Protein AF-A0A512BWS8-F1 (afdb_monomer)

Foldseek 3Di:
DPDDDDPVLVVLLPLVVLQVQLVVLVPDDPVRVVPDDDQPDDDDQPDPLLVLLLVCQSLVVLVVLCVVQVVCCVPPVADSNRRSVSNCSPPVCSVVSNVVSVVVNVVQDDPVRPVSSNVSNVVSVVSVCCVVVVVD

Organism: NCBI:txid670291

Solvent-accessible surface area (backbone atoms only — not comparable to full-atom values): 7774 Å² total; per-residue (Å²): 130,85,75,78,77,59,70,65,66,54,58,79,64,64,52,66,69,33,48,55,52,16,44,41,52,68,68,48,50,71,74,55,61,73,65,52,90,74,81,73,82,73,83,86,65,92,42,75,52,27,45,48,14,35,44,48,53,61,60,53,45,49,64,57,23,47,55,50,39,52,51,43,29,75,76,70,70,32,39,64,81,50,43,32,25,48,37,42,68,53,64,89,42,46,65,60,54,51,52,56,47,50,55,53,50,59,72,63,55,42,93,90,37,41,66,50,20,53,49,30,26,53,49,46,52,48,55,52,46,29,63,74,70,66,63,124

Mean predicted aligned error: 4.26 Å

Structure (mmCIF, N/CA/C/O backbone):
data_AF-A0A512BWS8-F1
#
_entry.id   AF-A0A512BWS8-F1
#
loop_
_atom_site.group_PDB
_atom_site.id
_atom_site.type_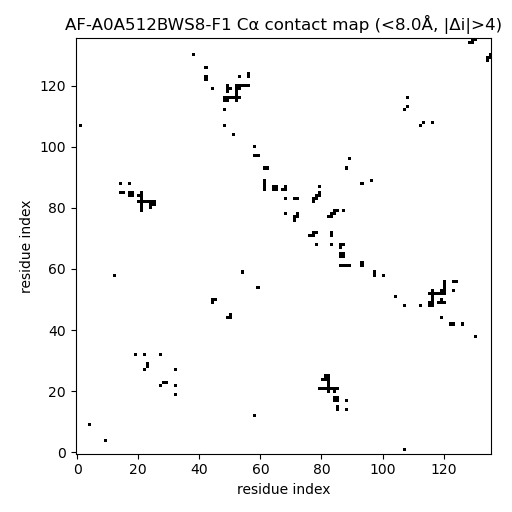symbol
_atom_site.label_atom_id
_atom_site.label_alt_id
_atom_site.label_comp_id
_atom_site.label_asym_id
_atom_site.label_entity_id
_atom_site.label_seq_id
_atom_site.pdbx_PDB_ins_code
_atom_site.Cartn_x
_atom_site.Cartn_y
_atom_site.Cartn_z
_atom_site.occupancy
_atom_site.B_iso_or_equiv
_atom_site.auth_seq_id
_atom_site.auth_comp_id
_atom_site.auth_asym_id
_atom_site.auth_atom_id
_atom_site.pdbx_PDB_model_num
ATOM 1 N N . MET A 1 1 ? 19.524 -13.630 -16.647 1.00 37.00 1 MET A N 1
ATOM 2 C CA . MET A 1 1 ? 18.205 -13.936 -16.054 1.00 37.00 1 MET A CA 1
ATOM 3 C C . MET A 1 1 ? 18.192 -13.368 -14.650 1.00 37.00 1 MET A C 1
ATOM 5 O O . MET A 1 1 ? 19.017 -13.793 -13.847 1.00 37.00 1 MET A O 1
ATOM 9 N N . ALA A 1 2 ? 17.342 -12.379 -14.373 1.00 49.53 2 ALA A N 1
ATOM 10 C CA . ALA A 1 2 ? 17.138 -11.915 -13.006 1.00 49.53 2 ALA A CA 1
ATOM 11 C C . ALA A 1 2 ? 16.585 -13.084 -12.176 1.00 49.53 2 ALA A C 1
ATOM 13 O O . ALA A 1 2 ? 15.673 -13.789 -12.609 1.00 49.53 2 ALA A O 1
ATOM 14 N N . LYS A 1 3 ? 17.196 -13.353 -11.021 1.00 53.09 3 LYS A N 1
ATOM 15 C CA . LYS A 1 3 ? 16.705 -14.365 -10.084 1.00 53.09 3 LYS A CA 1
ATOM 16 C C . LYS A 1 3 ? 15.328 -13.903 -9.601 1.00 53.09 3 LYS A C 1
ATOM 18 O O . LYS A 1 3 ? 15.203 -12.750 -9.192 1.00 53.09 3 LYS A O 1
ATOM 23 N N . ALA A 1 4 ? 14.321 -14.777 -9.662 1.00 58.91 4 ALA A N 1
ATOM 24 C CA . ALA A 1 4 ? 13.004 -14.476 -9.106 1.00 58.91 4 ALA A CA 1
ATOM 25 C C . ALA A 1 4 ? 13.167 -13.990 -7.651 1.00 58.91 4 ALA A C 1
ATOM 27 O O . ALA A 1 4 ? 13.997 -14.564 -6.930 1.00 58.91 4 ALA A O 1
ATOM 28 N N . PRO A 1 5 ? 12.455 -12.933 -7.223 1.00 65.06 5 PRO A N 1
ATOM 29 C CA . PRO A 1 5 ? 12.646 -12.398 -5.886 1.00 65.06 5 PRO A CA 1
ATOM 30 C C . PRO A 1 5 ? 12.320 -13.444 -4.817 1.00 65.06 5 PRO A C 1
ATOM 32 O O . PRO A 1 5 ? 11.484 -14.323 -5.027 1.00 65.06 5 PRO A O 1
ATOM 35 N N . ASP A 1 6 ? 12.999 -13.341 -3.675 1.00 78.38 6 ASP A N 1
ATOM 36 C CA . ASP A 1 6 ? 12.777 -14.209 -2.518 1.00 78.38 6 ASP A CA 1
ATOM 37 C C . ASP A 1 6 ? 11.284 -14.211 -2.129 1.00 78.38 6 ASP A C 1
ATOM 39 O O . ASP A 1 6 ? 10.714 -13.129 -1.961 1.00 78.38 6 ASP A O 1
ATOM 43 N N . PRO A 1 7 ? 10.623 -15.372 -1.968 1.00 81.19 7 PRO A N 1
ATOM 44 C CA . PRO A 1 7 ? 9.255 -15.436 -1.457 1.00 81.19 7 PRO A CA 1
ATOM 45 C C . PRO A 1 7 ? 9.029 -14.612 -0.179 1.00 81.19 7 PRO A C 1
ATOM 47 O O . PRO A 1 7 ? 7.970 -13.998 -0.024 1.00 81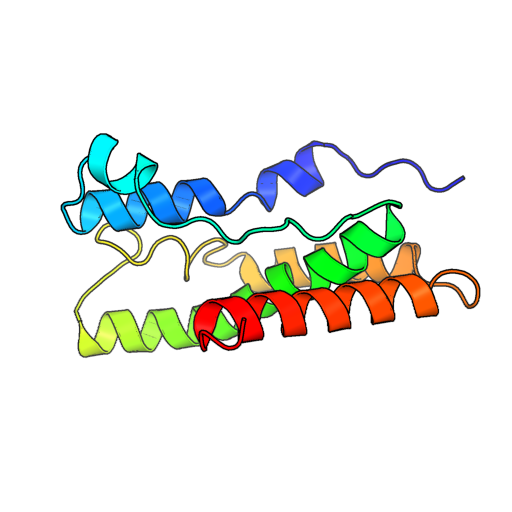.19 7 PRO A O 1
ATOM 50 N N . GLU A 1 8 ? 10.032 -14.520 0.701 1.00 86.25 8 GLU A N 1
ATOM 51 C CA . GLU A 1 8 ? 9.962 -13.707 1.919 1.00 86.25 8 GLU A CA 1
ATOM 52 C C . GLU A 1 8 ? 9.785 -12.210 1.604 1.00 86.25 8 GLU A C 1
ATOM 54 O O . GLU A 1 8 ? 9.051 -11.495 2.296 1.00 86.25 8 GLU A O 1
ATOM 59 N N . PHE A 1 9 ? 10.398 -11.728 0.516 1.00 87.50 9 PHE A N 1
ATOM 60 C CA . PHE A 1 9 ? 10.278 -10.339 0.077 1.00 87.50 9 PHE A CA 1
ATOM 61 C C . PHE A 1 9 ? 8.820 -9.962 -0.204 1.00 87.50 9 PHE A C 1
ATOM 63 O O . PHE A 1 9 ? 8.377 -8.875 0.181 1.00 87.50 9 PHE A O 1
ATOM 70 N N . PHE A 1 10 ? 8.075 -10.850 -0.862 1.00 86.25 10 PHE A N 1
ATOM 71 C CA . PHE A 1 10 ? 6.665 -10.628 -1.164 1.00 86.25 10 PHE A CA 1
ATOM 72 C C . PHE A 1 10 ? 5.787 -10.833 0.065 1.00 86.25 10 PHE A C 1
ATOM 74 O O . PHE A 1 10 ? 4.920 -10.005 0.338 1.00 86.25 10 PHE A O 1
ATOM 81 N N . GLN A 1 11 ? 6.047 -11.882 0.849 1.00 89.56 11 GLN A N 1
ATOM 82 C CA . GLN A 1 11 ? 5.245 -12.208 2.027 1.00 89.56 11 GLN A CA 1
ATOM 83 C C . GLN A 1 11 ? 5.211 -11.055 3.036 1.00 89.56 11 GLN A C 1
ATOM 85 O O . GLN A 1 11 ? 4.149 -10.706 3.548 1.00 89.56 11 GLN A O 1
ATOM 90 N N . ARG A 1 12 ? 6.350 -10.391 3.264 1.00 92.06 12 ARG A N 1
ATOM 91 C CA . ARG A 1 12 ? 6.438 -9.221 4.155 1.00 92.06 12 ARG A CA 1
ATOM 92 C C . ARG A 1 12 ? 5.652 -8.002 3.664 1.00 92.06 12 ARG A C 1
ATOM 94 O O . ARG A 1 12 ? 5.432 -7.079 4.441 1.00 92.06 12 ARG A O 1
ATOM 101 N N . ARG A 1 13 ? 5.238 -7.985 2.394 1.00 94.38 13 ARG A N 1
ATOM 102 C CA . ARG A 1 13 ? 4.466 -6.904 1.759 1.00 94.38 13 ARG A CA 1
ATOM 103 C C . ARG A 1 13 ? 2.987 -7.248 1.598 1.00 94.38 13 ARG A C 1
ATOM 105 O O . ARG A 1 13 ? 2.210 -6.401 1.147 1.00 94.38 13 ARG A O 1
ATOM 112 N N . CYS A 1 14 ? 2.568 -8.444 2.009 1.00 93.88 14 CYS A N 1
ATOM 113 C CA . CYS A 1 14 ? 1.165 -8.836 2.072 1.00 93.88 14 CYS A CA 1
ATOM 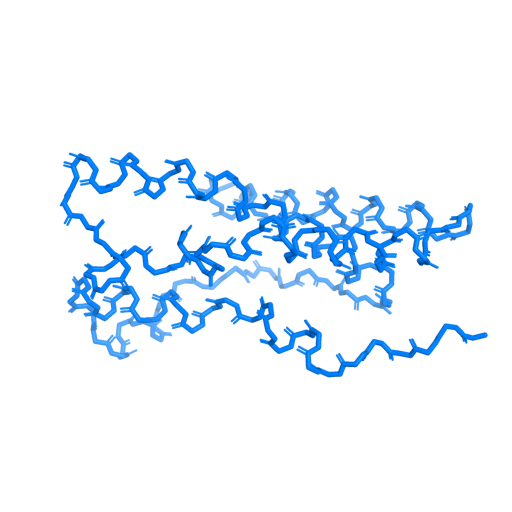114 C C . CYS A 1 14 ? 0.476 -8.138 3.252 1.00 93.88 14 CYS A C 1
ATOM 116 O O . CYS A 1 14 ? 0.531 -8.590 4.392 1.00 93.88 14 CYS A O 1
ATOM 118 N N . LYS A 1 15 ? -0.189 -7.016 2.963 1.00 95.25 15 LYS A N 1
ATOM 119 C CA . LYS A 1 15 ? -0.823 -6.149 3.971 1.00 95.25 15 LYS A CA 1
ATOM 120 C C . LYS A 1 15 ? -2.318 -6.421 4.169 1.00 95.25 15 LYS A C 1
ATOM 122 O O . LYS A 1 15 ? -2.884 -5.965 5.155 1.00 95.25 15 LYS A O 1
ATOM 127 N N . ALA A 1 16 ? -2.958 -7.180 3.275 1.00 94.00 16 ALA A N 1
ATOM 128 C CA . ALA A 1 16 ? -4.394 -7.473 3.339 1.00 94.00 16 ALA A CA 1
ATOM 129 C C . ALA A 1 16 ? -4.866 -8.098 4.673 1.00 94.00 16 ALA A C 1
ATOM 131 O O . ALA A 1 16 ? -5.919 -7.688 5.159 1.00 94.00 16 ALA A O 1
ATOM 132 N N . PRO A 1 17 ? -4.105 -8.990 5.347 1.00 95.94 17 PRO A N 1
ATOM 133 C CA . PRO A 1 17 ? -4.500 -9.486 6.670 1.00 95.94 17 PRO A CA 1
ATOM 134 C C . PRO A 1 17 ? -4.654 -8.385 7.733 1.00 95.94 17 PRO A C 1
ATOM 136 O O . PRO A 1 17 ? -5.415 -8.553 8.683 1.00 95.94 17 PRO A O 1
ATOM 139 N N . LEU A 1 18 ? -3.974 -7.243 7.575 1.00 97.50 18 LEU A N 1
ATOM 140 C CA . LEU A 1 18 ? -4.129 -6.095 8.472 1.00 97.50 18 LEU A CA 1
ATOM 141 C C . LEU A 1 18 ? -5.475 -5.390 8.273 1.00 97.50 18 LEU A C 1
ATOM 143 O O . LEU A 1 18 ? -6.039 -4.922 9.252 1.00 97.50 18 LEU A O 1
ATOM 147 N N . LEU A 1 19 ? -6.017 -5.368 7.048 1.00 96.38 19 LEU A N 1
ATOM 148 C CA . LEU A 1 19 ? -7.376 -4.868 6.802 1.00 96.38 19 LEU A CA 1
ATOM 149 C C . LEU A 1 19 ? -8.408 -5.748 7.504 1.00 96.38 19 LEU A C 1
ATOM 151 O O . LEU A 1 19 ? -9.322 -5.232 8.132 1.00 96.38 19 LEU A O 1
ATOM 155 N N . VAL A 1 20 ? -8.238 -7.073 7.452 1.00 97.12 20 VAL A N 1
ATOM 156 C CA . VAL A 1 20 ? -9.119 -8.007 8.172 1.00 97.12 20 VAL A CA 1
ATOM 157 C C . VAL A 1 20 ? -9.061 -7.742 9.677 1.00 97.12 20 VAL A C 1
ATOM 159 O O . VAL A 1 20 ? -10.107 -7.614 10.309 1.00 97.12 20 VAL A O 1
ATOM 162 N N . LYS A 1 21 ? -7.853 -7.586 10.237 1.00 97.81 21 LYS A N 1
ATOM 163 C CA . LYS A 1 21 ? -7.661 -7.222 11.648 1.00 97.81 21 LYS A CA 1
ATOM 164 C C . LYS A 1 21 ? -8.366 -5.905 11.994 1.00 97.81 21 LYS A C 1
ATOM 166 O O . LYS A 1 21 ? -9.034 -5.831 13.021 1.00 97.81 21 LYS A O 1
ATOM 171 N N . ASP A 1 22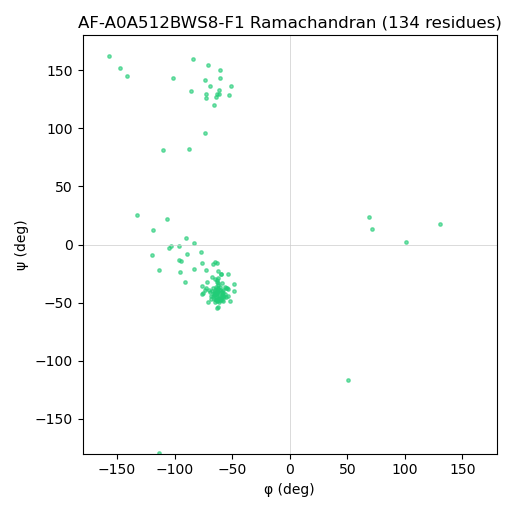 ? -8.223 -4.886 11.150 1.00 98.31 22 ASP A N 1
ATOM 172 C CA . ASP A 1 22 ? -8.839 -3.579 11.376 1.00 98.31 22 ASP A CA 1
ATOM 173 C C . ASP A 1 22 ? -10.363 -3.659 11.351 1.00 98.31 22 ASP A C 1
ATOM 175 O O . ASP A 1 22 ? -11.015 -3.183 12.274 1.00 98.31 22 ASP A O 1
ATOM 179 N N . LEU A 1 23 ? -10.939 -4.330 10.353 1.00 97.88 23 LEU A N 1
ATOM 180 C CA . LEU A 1 23 ? -12.386 -4.514 10.239 1.00 97.88 23 LEU A CA 1
ATOM 181 C C . LEU A 1 23 ? -12.963 -5.281 11.438 1.00 97.88 23 LEU A C 1
ATOM 183 O O . LEU A 1 23 ? -14.022 -4.917 11.946 1.00 97.88 23 LEU A O 1
ATOM 187 N N . GLN A 1 24 ? -12.249 -6.295 11.935 1.00 98.00 24 GLN A N 1
ATO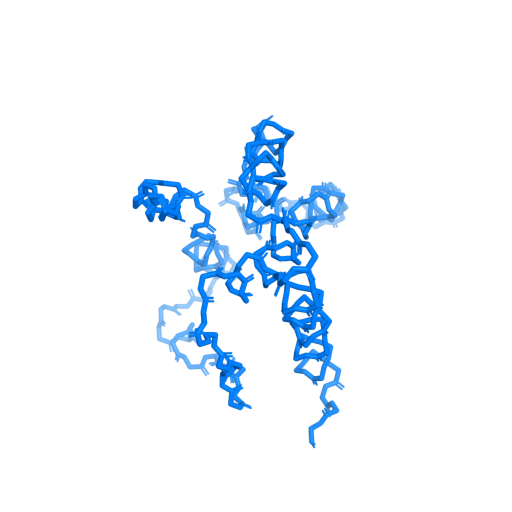M 188 C CA . GLN A 1 24 ? -12.634 -7.022 13.147 1.00 98.00 24 GLN A CA 1
ATOM 189 C C . GLN A 1 24 ? -12.572 -6.136 14.396 1.00 98.00 24 GLN A C 1
ATOM 191 O O . GLN A 1 24 ? -13.498 -6.155 15.206 1.00 98.00 24 GLN A O 1
ATOM 196 N N . ALA A 1 25 ? -11.519 -5.327 14.549 1.00 97.88 25 ALA A N 1
ATOM 197 C CA . ALA A 1 25 ? -11.410 -4.370 15.652 1.00 97.88 25 ALA A CA 1
ATOM 198 C C . ALA A 1 25 ? -12.524 -3.306 15.614 1.00 97.88 25 ALA A C 1
ATOM 200 O O . ALA A 1 25 ? -12.961 -2.832 16.661 1.00 97.88 25 ALA A O 1
ATOM 201 N N . LEU A 1 26 ? -13.021 -2.986 14.416 1.00 97.25 26 LEU A N 1
ATOM 202 C CA . LEU A 1 26 ? -14.155 -2.090 14.181 1.00 97.25 26 LEU A CA 1
ATOM 203 C C . LEU A 1 26 ? -15.529 -2.778 14.319 1.00 97.25 26 LEU A C 1
ATOM 205 O O . LEU A 1 26 ? -16.556 -2.121 14.164 1.00 97.25 26 LEU A O 1
ATOM 209 N N . GLY A 1 27 ? -15.566 -4.074 14.647 1.00 97.38 27 GLY A N 1
ATOM 210 C CA . GLY A 1 27 ? -16.783 -4.804 15.012 1.00 97.38 27 GLY A CA 1
ATOM 211 C C . GLY A 1 27 ? -17.399 -5.679 13.918 1.00 97.38 27 GLY A C 1
ATOM 212 O O . GLY A 1 27 ? -18.435 -6.298 14.172 1.00 97.38 27 GLY A O 1
ATOM 213 N N . LEU A 1 28 ? -16.792 -5.779 12.730 1.00 98.12 28 LEU A N 1
ATOM 214 C CA . LEU A 1 28 ? -17.283 -6.685 11.686 1.00 98.12 28 LEU A CA 1
ATOM 215 C C . LEU A 1 28 ? -16.968 -8.144 12.029 1.00 98.12 28 LEU A C 1
ATOM 217 O O . LEU A 1 28 ? -15.882 -8.470 12.513 1.00 98.12 28 LEU A O 1
ATOM 221 N N . GLN A 1 29 ? -17.907 -9.038 11.721 1.00 97.38 29 GLN A N 1
ATOM 222 C CA . GLN A 1 29 ? -17.676 -10.478 11.799 1.00 97.38 29 GLN A CA 1
ATOM 223 C C . GLN A 1 29 ? -17.014 -10.985 10.514 1.00 97.38 29 GLN A C 1
ATOM 225 O O . GLN A 1 29 ? -17.132 -10.370 9.454 1.00 97.38 29 GLN A O 1
ATOM 230 N N . SER A 1 30 ? -16.359 -12.149 10.568 1.00 95.44 30 SER A N 1
ATOM 231 C CA . SER A 1 30 ? -15.710 -12.745 9.387 1.00 95.44 30 SER A CA 1
ATOM 232 C C . SER A 1 30 ? -16.673 -12.915 8.206 1.00 95.44 30 SER A C 1
ATOM 234 O O . SER A 1 30 ? -16.306 -12.625 7.072 1.00 95.44 30 SER A O 1
ATOM 236 N N . THR A 1 31 ? -17.930 -13.279 8.475 1.00 96.38 31 THR A N 1
ATOM 237 C CA . THR A 1 31 ? -18.978 -13.410 7.451 1.00 96.38 31 THR A CA 1
ATOM 238 C C . THR A 1 31 ? -19.345 -12.087 6.785 1.00 96.38 31 THR A C 1
ATOM 240 O O . THR A 1 31 ? -19.768 -12.084 5.633 1.00 96.38 31 THR A O 1
ATOM 243 N N . ASP A 1 32 ? -19.215 -10.962 7.493 1.00 96.69 32 ASP A N 1
ATOM 244 C CA . ASP A 1 32 ? -19.461 -9.638 6.916 1.00 96.69 32 ASP A CA 1
ATOM 245 C C . ASP A 1 32 ? -18.296 -9.235 6.012 1.00 96.69 32 ASP A C 1
ATOM 247 O O . ASP A 1 32 ? -18.509 -8.741 4.907 1.00 96.69 32 ASP A O 1
ATOM 251 N N . ILE A 1 33 ? -17.065 -9.516 6.454 1.00 96.38 33 ILE A N 1
ATOM 252 C CA . ILE A 1 33 ? -15.835 -9.232 5.706 1.00 96.38 33 ILE A CA 1
ATOM 253 C C . ILE A 1 33 ? -15.801 -10.025 4.393 1.00 96.38 33 ILE A C 1
ATOM 255 O O . ILE A 1 33 ? -15.497 -9.461 3.346 1.00 96.38 33 ILE A O 1
ATOM 259 N N . GLU A 1 34 ? -16.168 -11.308 4.422 1.00 94.12 34 GLU A N 1
ATOM 260 C CA . GLU A 1 34 ? -16.240 -12.172 3.232 1.00 94.12 34 GLU A CA 1
ATOM 261 C C . GLU A 1 34 ? -17.257 -11.689 2.186 1.00 94.12 34 GLU A C 1
ATOM 263 O O . GLU A 1 34 ? -17.149 -12.034 1.011 1.00 94.12 34 GLU A O 1
ATOM 268 N N . ARG A 1 35 ? -18.247 -10.891 2.599 1.00 95.38 35 ARG A N 1
ATOM 269 C CA . ARG A 1 35 ? -19.302 -10.355 1.729 1.00 95.38 35 ARG A CA 1
ATOM 270 C C . ARG A 1 35 ? -19.008 -8.950 1.212 1.00 95.38 35 ARG A C 1
ATOM 272 O O . ARG A 1 35 ? -19.835 -8.406 0.477 1.00 95.38 35 ARG A O 1
ATOM 279 N N . LEU A 1 36 ? -17.883 -8.350 1.603 1.00 93.38 36 LEU A N 1
ATOM 280 C CA . LEU A 1 36 ? -17.494 -7.038 1.103 1.00 93.38 36 LEU A CA 1
ATOM 281 C C . LEU A 1 36 ? -17.313 -7.077 -0.421 1.00 93.38 36 LEU A C 1
ATOM 283 O O . LEU A 1 36 ? -16.833 -8.076 -0.963 1.00 93.38 36 LEU A O 1
ATOM 287 N N . PRO A 1 37 ? -17.689 -5.998 -1.126 1.00 91.12 37 PRO A N 1
ATOM 288 C CA . PRO A 1 37 ? -17.489 -5.925 -2.562 1.00 91.12 37 PRO A CA 1
ATOM 289 C C . PRO A 1 37 ? -15.991 -6.003 -2.880 1.00 91.12 37 PRO A C 1
ATOM 291 O O . PRO A 1 37 ? -15.172 -5.313 -2.269 1.00 91.12 37 PRO A O 1
ATOM 294 N N . ALA A 1 38 ? -15.641 -6.849 -3.844 1.00 86.81 38 ALA A N 1
ATOM 295 C CA . ALA A 1 38 ? -14.283 -6.992 -4.345 1.00 86.81 38 ALA A CA 1
ATOM 296 C C . ALA A 1 38 ? -14.132 -6.254 -5.678 1.00 86.81 38 ALA A C 1
ATOM 298 O O . ALA A 1 38 ? -15.045 -6.254 -6.504 1.00 86.81 38 ALA A O 1
ATOM 299 N N . CYS A 1 39 ? -12.961 -5.654 -5.888 1.00 86.25 39 CYS A N 1
ATOM 300 C CA . CYS A 1 39 ? -12.619 -5.009 -7.149 1.00 86.25 39 CYS A CA 1
ATOM 301 C C . CYS A 1 39 ? -12.532 -6.066 -8.263 1.00 86.25 39 CYS A C 1
ATOM 303 O O . CYS A 1 39 ? -11.736 -7.005 -8.174 1.00 86.25 39 CYS A O 1
ATOM 305 N N . HIS A 1 40 ? -13.361 -5.920 -9.299 1.00 82.25 40 HIS A N 1
ATOM 306 C CA . HIS A 1 40 ? -13.401 -6.808 -10.458 1.00 82.25 40 HIS A CA 1
ATOM 307 C C . HIS A 1 40 ? -13.637 -6.017 -11.759 1.00 82.25 40 HIS A C 1
ATOM 309 O O . HIS A 1 40 ? -14.421 -5.071 -11.738 1.00 82.25 40 HIS A O 1
ATOM 315 N N . PRO A 1 41 ? -13.043 -6.442 -12.895 1.00 79.94 41 PRO A N 1
ATOM 316 C CA . PRO A 1 41 ? -12.103 -7.559 -13.023 1.00 79.94 41 PRO A CA 1
ATOM 317 C C . PRO A 1 41 ? -10.737 -7.239 -12.397 1.00 79.94 41 PRO A C 1
ATOM 319 O O . PRO A 1 41 ? -10.337 -6.085 -12.292 1.00 79.94 41 PRO A O 1
ATOM 322 N N . LEU A 1 42 ? -10.010 -8.278 -11.976 1.00 81.12 42 LEU A N 1
ATOM 323 C CA . LEU A 1 42 ? -8.638 -8.095 -11.506 1.00 81.12 42 LEU A CA 1
ATOM 324 C C . LEU A 1 42 ? -7.741 -7.726 -12.688 1.00 81.12 42 LEU A C 1
ATOM 326 O O . LEU A 1 42 ? -7.817 -8.349 -13.749 1.00 81.12 42 LEU A O 1
ATOM 330 N N . MET A 1 43 ? -6.865 -6.747 -12.480 1.00 84.81 43 MET A N 1
ATOM 331 C CA . MET A 1 43 ? -5.876 -6.353 -13.474 1.00 84.81 43 MET A CA 1
ATOM 332 C C . MET A 1 43 ? -4.884 -7.504 -13.730 1.00 84.81 43 MET A C 1
ATOM 334 O O . MET A 1 43 ? -4.295 -8.023 -12.775 1.00 84.81 43 MET A O 1
ATOM 338 N N . PRO A 1 44 ? -4.679 -7.927 -14.989 1.00 84.25 44 PRO A N 1
ATOM 339 C CA . PRO A 1 44 ? -3.747 -9.000 -15.303 1.00 84.25 44 PRO A CA 1
ATOM 340 C C . PRO A 1 44 ? -2.296 -8.529 -15.143 1.00 84.25 44 PRO A C 1
ATOM 342 O O . PRO A 1 44 ? -1.869 -7.565 -15.771 1.00 84.25 44 PRO A O 1
ATOM 345 N N . LEU A 1 45 ? -1.508 -9.259 -14.352 1.00 87.62 45 LEU A N 1
ATOM 346 C CA . LEU A 1 45 ? -0.074 -9.017 -14.168 1.00 87.62 45 LEU A CA 1
ATOM 347 C C . LEU A 1 45 ? 0.732 -10.138 -14.823 1.00 87.62 45 LEU A C 1
ATOM 349 O O . LEU A 1 45 ? 1.132 -11.104 -14.179 1.00 87.62 45 LEU A O 1
ATOM 353 N N . GLY A 1 46 ? 0.915 -10.027 -16.141 1.00 87.38 46 GLY A N 1
ATOM 354 C CA . GLY A 1 46 ? 1.476 -11.093 -16.980 1.00 87.38 46 GLY A CA 1
ATOM 355 C C . GLY A 1 46 ? 2.997 -11.271 -16.911 1.00 87.38 46 GLY A C 1
ATOM 356 O O . GLY A 1 46 ? 3.513 -12.218 -17.500 1.00 87.38 46 GLY A O 1
ATOM 357 N N . ALA A 1 47 ? 3.715 -10.384 -16.219 1.00 90.56 47 ALA A N 1
ATOM 358 C CA . ALA A 1 47 ? 5.173 -10.401 -16.137 1.00 90.56 47 ALA A CA 1
ATOM 359 C C . ALA A 1 47 ? 5.674 -9.883 -14.774 1.00 90.56 47 ALA A C 1
ATOM 361 O O . ALA A 1 47 ? 5.001 -9.046 -14.163 1.00 90.56 47 ALA A O 1
ATOM 362 N N . PRO A 1 48 ? 6.854 -10.329 -14.298 1.00 91.31 48 PRO A N 1
ATOM 363 C CA . PRO A 1 48 ? 7.456 -9.833 -13.057 1.00 91.31 48 PRO A CA 1
ATOM 364 C C . PRO A 1 48 ? 7.597 -8.305 -12.999 1.00 91.31 48 PRO A C 1
ATOM 366 O O . PRO A 1 48 ? 7.361 -7.698 -11.959 1.00 91.31 48 PRO A O 1
ATOM 369 N N . GLU A 1 49 ? 7.932 -7.672 -14.117 1.00 93.69 49 GLU A N 1
ATOM 370 C CA . GLU A 1 49 ? 8.115 -6.227 -14.243 1.00 93.69 49 GLU A CA 1
ATOM 371 C C . GLU A 1 49 ? 6.785 -5.481 -14.066 1.00 93.69 49 GLU A C 1
ATOM 373 O O . GLU A 1 49 ? 6.718 -4.488 -13.342 1.00 93.69 49 GLU A O 1
ATOM 378 N N . ALA A 1 50 ? 5.693 -6.021 -14.616 1.00 94.75 50 ALA A N 1
ATOM 379 C CA . ALA A 1 50 ? 4.351 -5.486 -14.390 1.00 94.75 50 ALA A CA 1
ATOM 380 C C . ALA A 1 50 ? 3.951 -5.584 -12.906 1.00 94.75 50 ALA A C 1
ATOM 382 O O . ALA A 1 50 ? 3.406 -4.637 -12.340 1.00 94.75 50 ALA A O 1
ATOM 383 N N . VAL A 1 51 ? 4.283 -6.698 -12.238 1.00 94.06 51 VAL A N 1
ATOM 384 C CA . VAL A 1 51 ? 4.064 -6.849 -10.788 1.00 94.06 51 VAL A CA 1
ATOM 385 C C . VAL A 1 51 ? 4.814 -5.769 -10.008 1.00 94.06 51 VAL A C 1
ATOM 387 O O . VAL A 1 51 ? 4.246 -5.176 -9.093 1.00 94.06 51 VAL A O 1
ATOM 390 N N . LEU A 1 52 ? 6.065 -5.475 -10.374 1.00 95.38 52 LEU A N 1
ATOM 391 C CA . LEU A 1 52 ? 6.850 -4.416 -9.735 1.00 95.38 52 LEU A CA 1
ATOM 392 C C . LEU A 1 52 ? 6.235 -3.025 -9.948 1.00 95.38 52 LEU A C 1
ATOM 394 O O . LEU A 1 52 ? 6.204 -2.238 -9.000 1.00 95.38 52 LEU A O 1
ATOM 398 N N . GLY A 1 53 ? 5.682 -2.748 -11.133 1.00 96.75 53 GLY A N 1
ATOM 399 C CA . GLY A 1 53 ? 4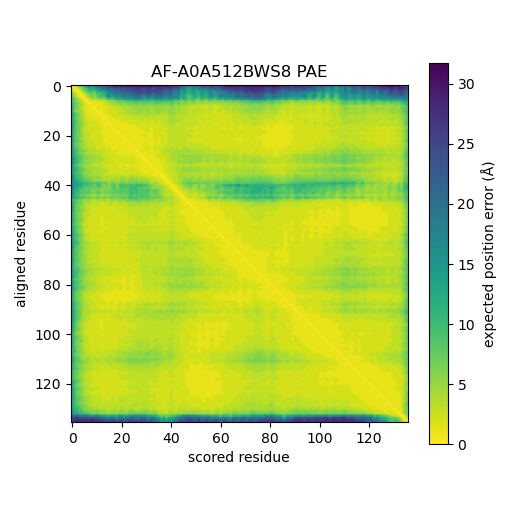.909 -1.532 -11.406 1.00 96.75 53 GLY A CA 1
ATOM 400 C C . GLY A 1 53 ? 3.700 -1.376 -10.478 1.00 96.75 53 GLY A C 1
ATOM 401 O O . GLY A 1 53 ? 3.542 -0.351 -9.817 1.00 96.75 53 GLY A O 1
ATOM 402 N N . SER A 1 54 ? 2.884 -2.419 -10.315 1.00 96.06 54 SER A N 1
ATOM 403 C CA . SER A 1 54 ? 1.766 -2.388 -9.358 1.00 96.06 54 SER A CA 1
ATOM 404 C C . SER A 1 54 ? 2.213 -2.273 -7.908 1.00 96.06 54 SER A C 1
ATOM 406 O O . SER A 1 54 ? 1.619 -1.541 -7.112 1.00 96.06 54 SER A O 1
ATOM 408 N N . MET A 1 55 ? 3.284 -2.980 -7.546 1.00 95.88 55 MET A N 1
ATOM 409 C CA . MET A 1 55 ? 3.858 -2.889 -6.211 1.00 95.88 55 MET A CA 1
ATOM 410 C C . MET A 1 55 ? 4.391 -1.492 -5.916 1.00 95.88 55 MET A C 1
ATOM 412 O O . MET A 1 55 ? 4.312 -1.083 -4.766 1.00 95.88 55 MET A O 1
ATOM 416 N N . TYR A 1 56 ? 4.868 -0.736 -6.907 1.00 97.56 56 TYR A N 1
ATOM 417 C CA . TYR A 1 56 ? 5.277 0.653 -6.697 1.00 97.56 56 TYR A CA 1
ATOM 418 C C . TYR A 1 56 ? 4.128 1.498 -6.139 1.00 97.56 56 TYR A C 1
ATOM 420 O O . TYR A 1 56 ? 4.320 2.215 -5.155 1.00 97.56 56 TYR A O 1
ATOM 428 N N . VAL A 1 57 ? 2.922 1.345 -6.689 1.00 96.88 57 VAL A N 1
ATOM 429 C CA . VAL A 1 57 ? 1.725 2.044 -6.201 1.00 96.88 57 VAL A CA 1
ATOM 430 C C . VAL A 1 57 ? 1.366 1.590 -4.786 1.00 96.88 57 VAL A C 1
ATOM 432 O O . VAL A 1 57 ? 1.200 2.412 -3.883 1.00 96.88 57 VAL A O 1
ATOM 435 N N . VAL A 1 58 ? 1.309 0.275 -4.554 1.00 95.25 58 VAL A N 1
ATOM 436 C CA . VAL A 1 58 ? 0.911 -0.289 -3.254 1.00 95.25 58 VAL A CA 1
ATOM 437 C C . VAL A 1 58 ? 1.938 0.021 -2.156 1.00 95.25 58 VAL A C 1
ATOM 439 O O . VAL A 1 58 ? 1.558 0.413 -1.054 1.00 95.25 58 VAL A O 1
ATOM 442 N N . GLU A 1 59 ? 3.234 -0.128 -2.421 1.00 97.31 59 GLU A N 1
ATOM 443 C CA . GLU A 1 59 ? 4.301 0.185 -1.465 1.00 97.31 59 GLU A CA 1
ATOM 444 C C . GLU A 1 59 ? 4.404 1.692 -1.227 1.00 97.31 59 GLU A C 1
ATOM 446 O O . GLU A 1 59 ? 4.516 2.118 -0.076 1.00 97.31 59 GLU A O 1
ATOM 451 N N . GLY A 1 60 ? 4.284 2.505 -2.280 1.00 96.62 60 GLY A N 1
ATOM 452 C CA . GLY A 1 60 ? 4.267 3.963 -2.176 1.00 96.62 60 GLY A CA 1
ATOM 453 C C . GLY A 1 60 ? 3.103 4.473 -1.326 1.00 96.62 60 GLY A C 1
ATOM 454 O O . GLY A 1 60 ? 3.279 5.384 -0.514 1.00 96.62 60 GLY A O 1
ATOM 455 N N . SER A 1 61 ? 1.937 3.822 -1.414 1.00 95.94 61 SER A N 1
ATOM 456 C CA . SER A 1 61 ? 0.755 4.174 -0.616 1.00 95.94 61 SER A CA 1
ATOM 457 C C . SER A 1 61 ? 0.995 4.085 0.897 1.00 95.94 61 SER A C 1
ATOM 459 O O . SER A 1 61 ? 0.360 4.811 1.660 1.00 95.94 61 SER A O 1
ATOM 461 N N . THR A 1 62 ? 1.955 3.270 1.355 1.00 96.31 62 THR A N 1
ATOM 462 C CA . THR A 1 62 ? 2.275 3.137 2.788 1.00 96.31 62 THR A CA 1
ATOM 463 C C . THR A 1 62 ? 2.889 4.409 3.381 1.00 96.31 62 THR A C 1
ATOM 465 O O . THR A 1 62 ? 2.677 4.703 4.558 1.00 96.31 62 THR A O 1
ATOM 468 N N . LEU A 1 63 ? 3.582 5.214 2.564 1.00 95.31 63 LEU A N 1
ATOM 469 C CA . LEU A 1 63 ? 4.139 6.506 2.977 1.00 95.31 63 LEU A CA 1
ATOM 470 C C . LEU A 1 63 ? 3.020 7.516 3.260 1.00 95.31 63 LEU A C 1
ATOM 472 O O . LEU A 1 63 ? 3.016 8.161 4.308 1.00 95.31 63 LEU A O 1
ATOM 476 N N . GLY A 1 64 ? 2.044 7.614 2.352 1.00 94.00 64 GLY A N 1
ATOM 477 C CA . GLY A 1 64 ? 0.842 8.429 2.550 1.00 94.00 64 GLY A CA 1
ATOM 478 C C . GLY A 1 64 ? -0.046 7.884 3.672 1.00 94.00 64 GLY A C 1
ATOM 479 O O . GLY A 1 64 ? -0.564 8.648 4.486 1.00 94.00 64 GLY A O 1
ATOM 480 N N . GLY A 1 65 ? -0.138 6.558 3.791 1.00 95.69 65 GLY A N 1
ATOM 481 C CA . GLY A 1 65 ? -0.848 5.869 4.865 1.00 95.69 65 GLY A CA 1
ATOM 482 C C . GLY A 1 65 ? -0.354 6.262 6.256 1.00 95.69 65 GLY A C 1
ATOM 483 O O . GLY A 1 65 ? -1.169 6.457 7.150 1.00 95.69 65 GLY A O 1
ATOM 484 N N . ALA A 1 66 ? 0.949 6.494 6.438 1.00 94.62 66 ALA A N 1
ATOM 485 C CA . ALA A 1 66 ? 1.487 6.977 7.711 1.00 94.62 66 ALA A CA 1
ATOM 486 C C . ALA A 1 66 ? 0.955 8.367 8.103 1.00 94.62 66 ALA A C 1
ATOM 488 O O . ALA A 1 66 ? 0.803 8.654 9.291 1.00 94.62 66 ALA A O 1
ATOM 489 N N . ILE A 1 67 ? 0.664 9.229 7.124 1.00 95.69 67 ILE A N 1
ATOM 490 C CA . ILE A 1 67 ? 0.041 10.538 7.360 1.00 95.69 67 ILE A CA 1
ATOM 491 C C . ILE A 1 67 ? -1.417 10.329 7.778 1.00 95.69 67 ILE A C 1
ATOM 493 O O . ILE A 1 67 ? -1.822 10.817 8.833 1.00 95.69 67 ILE A O 1
ATOM 497 N N . ILE A 1 68 ? -2.160 9.516 7.019 1.00 96.94 68 ILE A N 1
ATOM 498 C CA . ILE A 1 68 ? -3.557 9.165 7.321 1.00 96.94 68 ILE A CA 1
ATOM 499 C C . ILE A 1 68 ? -3.673 8.557 8.725 1.00 96.94 68 ILE A C 1
ATOM 501 O O . ILE A 1 68 ? -4.538 8.959 9.496 1.00 96.94 68 ILE A O 1
ATOM 505 N N . ALA A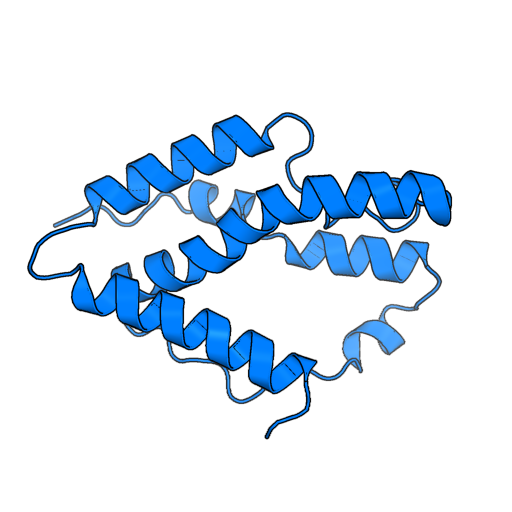 1 69 ? -2.760 7.664 9.116 1.00 97.00 69 ALA A N 1
ATOM 506 C CA . ALA A 1 69 ? -2.753 7.023 10.430 1.00 97.00 69 ALA A CA 1
ATOM 507 C C . ALA A 1 69 ? -2.662 8.017 11.597 1.00 97.00 69 ALA A C 1
ATOM 509 O O . ALA A 1 69 ? -3.196 7.752 12.675 1.00 97.00 69 ALA A O 1
ATOM 510 N N . ARG A 1 70 ? -1.956 9.140 11.412 1.00 96.00 70 ARG A N 1
ATOM 511 C CA . ARG A 1 70 ? -1.845 10.193 12.433 1.00 96.00 7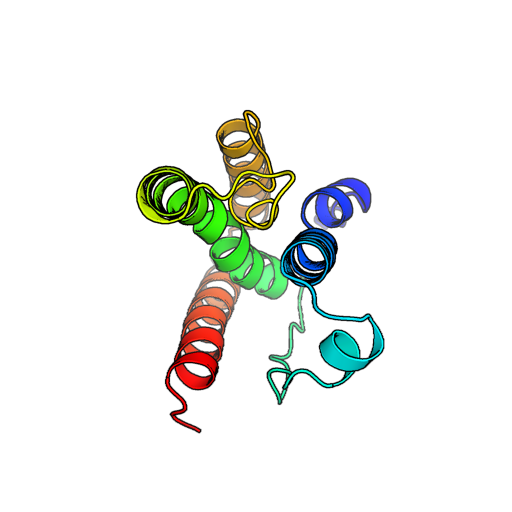0 ARG A CA 1
ATOM 512 C C . ARG A 1 70 ? -3.143 10.977 12.552 1.00 96.00 70 ARG A C 1
ATOM 514 O O . ARG A 1 70 ? -3.545 11.327 13.658 1.00 96.00 70 ARG A O 1
ATOM 521 N N . ASP A 1 71 ? -3.789 11.248 11.425 1.00 97.56 71 ASP A N 1
ATOM 522 C CA . ASP A 1 71 ? -5.050 11.983 11.393 1.00 97.56 71 ASP A CA 1
ATOM 523 C C . ASP A 1 71 ? -6.216 11.132 11.906 1.00 97.56 71 ASP A C 1
ATOM 525 O O . ASP A 1 71 ? -7.052 11.646 12.651 1.00 97.56 71 ASP A O 1
ATOM 529 N N . VAL A 1 72 ? -6.226 9.834 11.592 1.00 97.62 72 VAL A N 1
ATOM 530 C CA . VAL A 1 72 ? -7.162 8.836 12.129 1.00 97.62 72 VAL A CA 1
ATOM 531 C C . VAL A 1 72 ? -7.007 8.707 13.644 1.00 97.62 72 VAL A C 1
ATOM 533 O O . VAL A 1 72 ? -7.996 8.806 14.364 1.00 97.62 72 VAL A O 1
ATOM 536 N N . GLU A 1 73 ? -5.780 8.573 14.152 1.00 97.25 73 GLU A N 1
ATOM 537 C CA . GLU A 1 73 ? -5.535 8.511 15.599 1.00 97.25 73 GLU A CA 1
ATOM 538 C C . GLU A 1 73 ? -5.986 9.800 16.299 1.00 97.25 73 GLU A C 1
ATOM 540 O O . GLU A 1 73 ? -6.705 9.751 17.293 1.00 97.25 73 GLU A O 1
ATOM 545 N N . ARG A 1 74 ? -5.633 10.969 15.750 1.00 97.75 74 ARG A N 1
ATOM 546 C CA . ARG A 1 74 ? -6.002 12.266 16.335 1.00 97.75 74 ARG A CA 1
ATOM 547 C C . ARG A 1 74 ? -7.512 12.513 16.330 1.00 97.75 74 ARG A C 1
ATOM 549 O O . ARG A 1 74 ? -8.030 13.079 17.287 1.00 97.75 74 ARG A O 1
ATOM 556 N N . SER A 1 75 ? -8.193 12.162 15.243 1.00 97.81 75 SER A N 1
ATOM 557 C CA . SER A 1 75 ? -9.602 12.526 15.031 1.00 97.81 75 SER A CA 1
ATOM 558 C C . SER A 1 75 ? -10.572 11.478 15.569 1.00 97.81 75 SER A C 1
ATOM 560 O O . SER A 1 75 ? -11.663 11.832 16.005 1.00 97.81 75 SER A O 1
ATOM 562 N N . LEU A 1 76 ? -10.188 10.198 15.526 1.00 97.38 76 LEU A N 1
ATOM 563 C CA . LEU A 1 76 ? -11.055 9.061 15.848 1.00 97.38 76 LEU A CA 1
ATOM 564 C C . LEU A 1 76 ? -10.543 8.221 17.029 1.00 97.38 76 LEU A C 1
ATOM 566 O O . LEU A 1 76 ? -11.257 7.336 17.489 1.00 97.38 76 LEU A O 1
ATOM 570 N N . GLY A 1 77 ? -9.322 8.459 17.521 1.00 97.56 77 GLY A N 1
ATOM 571 C CA . GLY A 1 77 ? -8.732 7.683 18.618 1.00 97.56 77 GLY A CA 1
ATOM 572 C C . GLY A 1 77 ? -8.331 6.251 18.240 1.00 97.56 77 GLY A C 1
ATOM 573 O O . GLY A 1 77 ? -8.087 5.437 19.129 1.00 97.56 77 GLY A O 1
ATOM 574 N N . LEU A 1 78 ? -8.278 5.920 16.944 1.00 98.00 78 LEU A N 1
ATOM 575 C CA . LEU A 1 78 ? -7.949 4.572 16.472 1.00 98.00 78 LEU A CA 1
ATOM 576 C C . LEU A 1 78 ? -6.430 4.374 16.353 1.00 98.00 78 LEU A C 1
ATOM 578 O O . LEU A 1 78 ? -5.725 5.180 15.742 1.00 98.00 78 LEU A O 1
ATOM 582 N N . THR A 1 79 ? -5.934 3.265 16.898 1.00 96.75 79 THR A N 1
ATOM 583 C CA . THR A 1 79 ? -4.523 2.853 16.885 1.00 96.75 79 THR A CA 1
ATOM 584 C C . THR A 1 79 ? -4.336 1.585 16.045 1.00 96.75 79 THR A C 1
ATOM 586 O O . THR A 1 79 ? -5.288 1.040 15.484 1.00 96.75 79 THR A O 1
ATOM 589 N N . ALA A 1 80 ? -3.106 1.068 15.949 1.00 95.69 80 ALA A N 1
ATOM 590 C CA . ALA A 1 80 ? -2.837 -0.200 15.257 1.00 95.69 80 ALA A CA 1
ATOM 591 C C . ALA A 1 80 ? -3.533 -1.419 15.907 1.00 95.69 80 ALA A C 1
ATOM 593 O O . ALA A 1 80 ? -3.615 -2.500 15.317 1.00 95.69 80 ALA A O 1
ATOM 594 N N . GLU A 1 81 ? -3.999 -1.271 17.141 1.00 96.50 81 GLU A N 1
ATOM 595 C CA . GLU A 1 81 ? -4.687 -2.293 17.922 1.00 96.50 81 GLU A CA 1
ATOM 596 C C . GLU A 1 81 ? -6.207 -2.173 17.805 1.00 96.50 81 GLU A C 1
ATOM 598 O O . GLU A 1 81 ? -6.897 -3.168 18.002 1.00 96.50 81 GLU A O 1
ATOM 603 N N . THR A 1 82 ? -6.721 -0.986 17.468 1.00 97.31 82 THR A N 1
ATOM 604 C CA . THR A 1 82 ? -8.156 -0.673 17.531 1.00 97.31 82 THR A CA 1
ATOM 605 C C . THR A 1 82 ? -8.785 -0.307 16.184 1.00 97.31 82 THR A C 1
ATOM 607 O O . THR A 1 82 ? -9.916 0.161 16.166 1.00 97.31 82 THR A O 1
ATOM 610 N N . GLY A 1 83 ? -8.102 -0.541 15.056 1.00 97.31 83 GLY A N 1
ATOM 611 C CA . GLY A 1 83 ? -8.686 -0.363 13.714 1.00 97.31 83 GLY A CA 1
ATOM 612 C C . GLY A 1 83 ? -7.860 0.456 12.719 1.00 97.31 83 GLY A C 1
ATOM 613 O O . GLY A 1 83 ? -8.415 0.961 11.748 1.00 97.31 83 GLY A O 1
ATOM 614 N N . CYS A 1 84 ? -6.560 0.649 12.961 1.00 97.81 84 CYS A N 1
ATOM 615 C CA . CYS A 1 84 ? -5.658 1.413 12.090 1.00 97.81 84 CYS A CA 1
ATOM 616 C C . CYS A 1 84 ? -4.317 0.685 11.808 1.00 97.81 84 CYS A C 1
ATOM 618 O O . CYS A 1 84 ? -3.284 1.315 11.548 1.00 97.81 84 CYS A O 1
ATOM 620 N N . ALA A 1 85 ? -4.287 -0.645 11.888 1.00 97.88 85 ALA A N 1
ATOM 621 C CA . ALA A 1 85 ? -3.118 -1.485 11.635 1.00 97.88 85 ALA A CA 1
ATOM 622 C C . ALA A 1 85 ? -2.623 -1.394 10.186 1.00 97.88 85 ALA A C 1
ATOM 624 O O . ALA A 1 85 ? -1.416 -1.330 9.965 1.00 97.88 85 ALA A O 1
ATOM 625 N N . TYR A 1 86 ? -3.519 -1.350 9.196 1.00 97.81 86 TYR A N 1
ATOM 626 C CA . TYR A 1 86 ? -3.163 -1.308 7.776 1.00 97.81 86 TYR A CA 1
ATOM 627 C C . TYR A 1 86 ? -2.353 -0.057 7.419 1.00 97.81 86 TYR A C 1
ATOM 629 O O . TYR A 1 86 ? -1.271 -0.147 6.828 1.00 97.81 86 TYR A O 1
ATOM 637 N N . PHE A 1 87 ? -2.814 1.117 7.859 1.00 97.25 87 PHE A N 1
ATOM 638 C CA . PHE A 1 87 ? -2.087 2.374 7.656 1.00 97.25 87 PHE A CA 1
ATOM 639 C C . PHE A 1 87 ? -0.760 2.432 8.429 1.00 97.25 87 PHE A C 1
ATOM 641 O O . PHE A 1 87 ? 0.115 3.231 8.100 1.00 97.25 87 PHE A O 1
ATOM 648 N N . ARG A 1 88 ? -0.577 1.557 9.426 1.00 96.12 88 ARG A N 1
ATOM 649 C CA . ARG A 1 88 ? 0.662 1.386 10.201 1.00 96.12 88 ARG A CA 1
ATOM 650 C C . ARG A 1 88 ? 1.407 0.098 9.844 1.00 96.12 88 ARG A C 1
ATOM 652 O O . ARG A 1 88 ? 2.228 -0.360 10.634 1.00 96.12 88 ARG A O 1
ATOM 659 N N . SER A 1 89 ? 1.161 -0.452 8.654 1.00 95.25 89 SER A N 1
ATOM 660 C CA . SER A 1 89 ? 1.603 -1.788 8.224 1.00 95.25 89 SER A CA 1
ATOM 661 C C . SER A 1 89 ? 3.075 -2.117 8.468 1.00 95.25 89 SER A C 1
ATOM 663 O O . SER A 1 89 ? 3.373 -3.233 8.886 1.00 95.25 89 SER A O 1
ATOM 665 N N . TYR A 1 90 ? 3.992 -1.168 8.262 1.00 95.75 90 TYR A N 1
ATOM 666 C CA . TYR A 1 90 ? 5.421 -1.370 8.552 1.00 95.75 90 TYR A CA 1
ATOM 667 C C . TYR A 1 90 ? 5.906 -0.661 9.820 1.00 95.75 90 TYR A C 1
ATOM 669 O O . TYR A 1 90 ? 7.072 -0.783 10.182 1.00 95.75 90 TYR A O 1
ATOM 677 N N . GLY A 1 91 ? 5.052 0.098 10.509 1.00 93.50 91 GLY A N 1
ATOM 678 C CA . GLY A 1 91 ? 5.431 0.855 11.700 1.00 93.50 91 GLY A CA 1
ATOM 679 C C . GLY A 1 91 ? 6.685 1.710 11.479 1.00 93.50 91 GLY A C 1
ATOM 680 O O . GLY A 1 91 ? 6.698 2.619 10.652 1.00 93.50 91 GLY A O 1
ATOM 681 N N . ARG A 1 92 ? 7.759 1.415 12.221 1.00 93.81 92 ARG A N 1
ATOM 682 C CA . ARG A 1 92 ? 9.044 2.136 12.114 1.00 93.81 92 ARG A CA 1
ATOM 683 C C . ARG A 1 92 ? 9.854 1.744 10.874 1.00 93.81 92 ARG A C 1
ATOM 685 O O . ARG A 1 92 ? 10.748 2.488 10.478 1.00 93.81 92 ARG A O 1
ATOM 692 N N . ASP A 1 93 ? 9.512 0.626 10.242 1.00 96.38 93 ASP A N 1
ATOM 693 C CA . ASP A 1 93 ? 10.243 0.060 9.112 1.00 96.38 93 ASP A CA 1
ATOM 694 C C . ASP A 1 93 ? 9.740 0.565 7.753 1.00 96.38 93 ASP A C 1
ATOM 696 O O . ASP A 1 93 ? 10.262 0.132 6.729 1.00 96.38 93 ASP A O 1
ATOM 700 N N . ILE A 1 94 ? 8.795 1.519 7.700 1.00 95.19 94 ILE A N 1
ATOM 701 C CA . ILE A 1 94 ? 8.287 2.089 6.433 1.00 95.19 94 ILE A CA 1
ATOM 702 C C . ILE A 1 94 ? 9.440 2.573 5.536 1.00 95.19 94 ILE A C 1
ATOM 704 O O . ILE A 1 94 ? 9.513 2.215 4.362 1.00 95.19 94 ILE A O 1
ATOM 708 N N . GLY A 1 95 ? 10.380 3.344 6.092 1.00 95.75 95 GLY A N 1
ATOM 709 C CA . GLY A 1 95 ? 11.542 3.844 5.351 1.00 95.75 95 GLY A CA 1
ATOM 710 C C . GLY A 1 95 ? 12.451 2.722 4.820 1.00 95.75 95 GLY A C 1
ATOM 711 O O . GLY A 1 95 ? 12.736 2.695 3.621 1.00 95.75 95 GLY A O 1
ATOM 712 N N . PRO A 1 96 ? 12.918 1.794 5.677 1.00 96.69 96 PRO A N 1
ATOM 713 C CA . PRO A 1 96 ? 13.650 0.601 5.248 1.00 96.69 96 PRO A CA 1
ATOM 714 C C . PRO A 1 96 ? 12.928 -0.249 4.189 1.00 96.69 96 PRO A C 1
ATOM 716 O O . PRO A 1 96 ? 13.554 -0.641 3.204 1.00 96.69 96 PRO A O 1
ATOM 719 N N . MET A 1 97 ? 11.624 -0.498 4.345 1.00 96.62 97 MET A N 1
ATOM 720 C CA . MET A 1 97 ? 10.818 -1.291 3.407 1.00 96.62 97 MET A CA 1
ATOM 721 C C . MET A 1 97 ? 10.714 -0.617 2.037 1.00 96.62 97 MET A C 1
ATOM 723 O O . MET A 1 97 ? 10.925 -1.283 1.018 1.00 96.62 97 MET A O 1
ATOM 727 N N . TRP A 1 98 ? 10.487 0.702 2.014 1.00 96.88 98 TRP A N 1
ATOM 728 C CA . TRP A 1 98 ? 10.471 1.501 0.788 1.00 96.88 98 TRP A CA 1
ATOM 729 C C . TRP A 1 98 ? 11.826 1.483 0.077 1.00 96.88 98 TRP A C 1
ATOM 731 O O . TRP A 1 98 ? 11.898 1.210 -1.117 1.00 96.88 98 TRP A O 1
ATOM 741 N N . LYS A 1 99 ? 12.922 1.692 0.816 1.00 96.88 99 LYS A N 1
ATOM 742 C CA . LYS A 1 99 ? 14.284 1.640 0.257 1.00 96.88 99 LYS A CA 1
ATOM 743 C C . LYS A 1 99 ? 14.620 0.262 -0.313 1.00 96.88 99 LYS A C 1
ATOM 745 O O . LYS A 1 99 ? 15.170 0.172 -1.406 1.00 96.88 99 LYS A O 1
ATOM 750 N N . SER A 1 100 ? 14.279 -0.805 0.414 1.00 95.81 100 SER A N 1
ATOM 751 C CA . SER A 1 100 ? 14.482 -2.187 -0.035 1.00 95.81 100 SER A CA 1
ATOM 752 C C . SER A 1 100 ? 13.685 -2.493 -1.304 1.00 95.81 100 SER A C 1
ATOM 754 O O . SER A 1 100 ? 14.215 -3.130 -2.212 1.00 95.81 100 SER A O 1
ATOM 756 N N . PHE A 1 101 ? 12.440 -2.019 -1.388 1.00 96.62 101 PHE A N 1
ATOM 757 C CA . PHE A 1 101 ? 11.630 -2.164 -2.593 1.00 96.62 101 PHE A CA 1
ATOM 758 C C . PHE A 1 101 ? 12.211 -1.367 -3.767 1.00 96.62 101 PHE A C 1
ATOM 760 O O . PHE A 1 101 ? 12.402 -1.927 -4.843 1.00 96.62 101 PHE A O 1
ATOM 767 N N . GLY A 1 102 ? 12.578 -0.102 -3.548 1.00 96.62 102 GLY A N 1
ATOM 768 C CA . GLY A 1 102 ? 13.177 0.745 -4.579 1.00 96.62 102 GLY A CA 1
ATOM 769 C C . GLY A 1 102 ? 14.461 0.156 -5.165 1.00 96.62 102 GLY A C 1
ATOM 770 O O . GLY A 1 102 ? 14.650 0.196 -6.374 1.00 96.62 102 GLY A O 1
ATOM 771 N N . ALA A 1 103 ? 15.312 -0.465 -4.342 1.00 96.38 103 ALA A N 1
ATOM 772 C CA . ALA A 1 103 ? 16.508 -1.154 -4.828 1.00 96.38 103 ALA A CA 1
ATOM 773 C C . ALA A 1 103 ? 16.180 -2.334 -5.762 1.00 96.38 103 ALA A C 1
ATOM 775 O O . ALA A 1 103 ? 16.872 -2.537 -6.756 1.00 96.38 103 ALA A O 1
ATOM 776 N N . MET A 1 104 ? 15.119 -3.093 -5.469 1.00 94.00 104 MET A N 1
ATOM 777 C CA . MET A 1 104 ? 14.655 -4.174 -6.342 1.00 94.00 104 MET A CA 1
ATOM 778 C C . MET A 1 104 ? 14.076 -3.640 -7.651 1.00 94.00 104 MET A C 1
ATOM 780 O O . MET A 1 104 ? 14.400 -4.165 -8.711 1.00 94.00 104 MET A O 1
ATOM 784 N N . LEU A 1 105 ? 13.255 -2.591 -7.575 1.00 95.88 105 LEU A N 1
ATOM 785 C CA . LEU A 1 105 ? 12.669 -1.952 -8.749 1.00 95.88 105 LEU A CA 1
ATOM 786 C C . LEU A 1 105 ? 13.758 -1.413 -9.685 1.00 95.88 105 LEU A C 1
ATOM 788 O O . LEU A 1 105 ? 13.745 -1.703 -10.875 1.00 95.88 105 LEU A O 1
ATOM 792 N N . LEU A 1 106 ? 14.750 -0.707 -9.135 1.00 96.44 106 LEU A N 1
ATOM 793 C CA . LEU A 1 106 ? 15.889 -0.191 -9.899 1.00 96.44 106 LEU A CA 1
ATOM 794 C C . LEU A 1 106 ? 16.729 -1.304 -10.536 1.00 96.44 106 LEU A C 1
ATOM 796 O O . LEU A 1 106 ? 17.261 -1.113 -11.620 1.00 96.44 106 LEU A O 1
ATOM 800 N N . ALA A 1 107 ? 16.849 -2.466 -9.890 1.00 95.19 107 ALA A N 1
ATOM 801 C CA . ALA A 1 107 ? 17.566 -3.606 -10.459 1.00 95.19 107 ALA A CA 1
ATOM 802 C C . ALA A 1 107 ? 16.811 -4.291 -11.615 1.00 95.19 107 ALA A C 1
ATOM 804 O O . ALA A 1 107 ? 17.437 -4.995 -12.406 1.00 95.19 107 ALA A O 1
ATOM 805 N N . ALA A 1 108 ? 15.488 -4.120 -11.691 1.00 92.62 108 ALA A N 1
ATOM 806 C CA . ALA A 1 108 ? 14.641 -4.643 -12.764 1.00 92.62 108 ALA A CA 1
ATOM 807 C C . ALA A 1 108 ? 14.395 -3.629 -13.898 1.00 92.62 108 ALA A C 1
ATOM 809 O O . ALA A 1 108 ? 13.917 -4.015 -14.964 1.00 92.62 108 ALA A O 1
ATOM 810 N N . SER A 1 109 ? 14.708 -2.353 -13.663 1.00 94.62 109 SER A N 1
ATOM 811 C CA . SER A 1 109 ? 14.564 -1.259 -14.624 1.00 94.62 109 SER A CA 1
ATOM 812 C C . SER A 1 109 ? 15.631 -1.339 -15.717 1.00 94.62 109 SER A C 1
ATOM 814 O O . SER A 1 109 ? 16.829 -1.473 -15.446 1.00 94.62 109 SER A O 1
ATOM 816 N N . SER A 1 110 ? 15.175 -1.273 -16.962 1.00 97.12 110 SER A N 1
ATOM 817 C CA . SER A 1 110 ? 15.987 -1.167 -18.168 1.00 97.12 110 SER A CA 1
ATOM 818 C C . SER A 1 110 ? 15.145 -0.554 -19.293 1.00 97.12 110 SER A C 1
ATOM 820 O O . SER A 1 110 ? 13.916 -0.614 -19.232 1.00 97.12 110 SER A O 1
ATOM 822 N N . PRO A 1 111 ? 15.761 -0.026 -20.368 1.00 97.69 111 PRO A N 1
ATOM 823 C CA . PRO A 1 111 ? 15.010 0.514 -21.504 1.00 97.69 111 PRO A CA 1
ATOM 824 C C . PRO A 1 111 ? 13.986 -0.462 -22.110 1.00 97.69 111 PRO A C 1
ATOM 826 O O . PRO A 1 111 ? 13.012 -0.034 -22.715 1.00 97.69 111 PRO A O 1
ATOM 829 N N . GLU A 1 112 ? 14.197 -1.771 -21.960 1.00 97.06 112 GLU A N 1
ATOM 830 C CA . GLU A 1 112 ? 13.300 -2.822 -22.447 1.00 97.06 112 GLU A CA 1
ATOM 831 C C . GLU A 1 112 ? 12.124 -3.124 -21.503 1.00 97.06 112 GLU A C 1
ATOM 833 O O . GLU A 1 112 ? 11.132 -3.707 -21.942 1.00 97.06 112 GLU A O 1
ATOM 838 N N . THR A 1 113 ? 12.231 -2.782 -20.216 1.00 96.81 113 THR A N 1
ATOM 839 C CA . THR A 1 113 ? 11.238 -3.119 -19.181 1.00 96.81 113 THR A CA 1
ATOM 840 C C . THR A 1 113 ? 10.514 -1.904 -18.609 1.00 96.81 113 THR A C 1
ATOM 842 O O . THR A 1 113 ? 9.409 -2.057 -18.084 1.00 96.81 113 THR A O 1
ATOM 845 N N . ASP A 1 114 ? 11.093 -0.707 -18.724 1.00 97.50 114 ASP A N 1
ATOM 846 C CA . ASP A 1 114 ? 10.587 0.518 -18.099 1.00 97.50 114 ASP A CA 1
ATOM 847 C C . ASP A 1 114 ? 9.156 0.851 -18.535 1.00 97.50 114 ASP A C 1
ATOM 849 O O . ASP A 1 114 ? 8.309 1.119 -17.681 1.00 97.50 114 ASP A O 1
ATOM 853 N N . ASP A 1 115 ? 8.849 0.750 -19.832 1.00 97.69 115 ASP A N 1
ATOM 854 C CA . ASP A 1 115 ? 7.500 1.013 -20.352 1.00 97.69 115 ASP A CA 1
ATOM 855 C C . ASP A 1 115 ? 6.455 0.090 -19.709 1.00 97.69 115 ASP A C 1
ATOM 857 O O . ASP A 1 115 ? 5.369 0.531 -19.338 1.00 97.69 115 ASP A O 1
ATOM 861 N N . LEU A 1 116 ? 6.795 -1.186 -19.506 1.00 96.31 116 LEU A N 1
ATOM 862 C CA . LEU A 1 116 ? 5.901 -2.163 -18.884 1.00 96.31 116 LEU A CA 1
ATOM 863 C C . LEU A 1 116 ? 5.690 -1.885 -17.389 1.00 96.31 116 LEU A C 1
ATOM 865 O O . LEU A 1 116 ? 4.575 -2.027 -16.884 1.00 96.31 116 LEU A O 1
ATOM 869 N N . ILE A 1 117 ? 6.748 -1.481 -16.680 1.00 97.38 117 ILE A N 1
ATOM 870 C CA . ILE A 1 117 ? 6.684 -1.094 -15.264 1.00 97.38 117 ILE A CA 1
ATOM 871 C C . ILE A 1 117 ? 5.789 0.140 -15.099 1.00 97.38 117 ILE A C 1
ATOM 873 O O . ILE A 1 117 ? 4.911 0.159 -14.232 1.00 97.38 117 ILE A O 1
ATOM 877 N N . ILE A 1 118 ? 6.010 1.165 -15.926 1.00 98.06 118 ILE A N 1
ATOM 878 C CA . ILE A 1 118 ? 5.263 2.425 -15.893 1.00 98.06 118 ILE A CA 1
ATOM 879 C C . ILE A 1 118 ? 3.796 2.176 -16.232 1.00 98.06 118 ILE A C 1
ATOM 881 O O . ILE A 1 118 ? 2.918 2.640 -15.506 1.00 98.06 118 ILE A O 1
ATOM 885 N N . GLU A 1 119 ? 3.523 1.416 -17.292 1.00 96.88 119 GLU A N 1
ATOM 886 C CA . GLU A 1 119 ? 2.160 1.103 -17.713 1.00 96.88 119 GLU A CA 1
ATOM 887 C C . GLU A 1 119 ? 1.397 0.358 -16.612 1.00 96.88 119 GLU A C 1
ATOM 889 O O . GLU A 1 119 ? 0.291 0.754 -16.248 1.00 96.88 119 GLU A O 1
ATOM 894 N N . ALA A 1 120 ? 2.004 -0.657 -15.991 1.00 97.12 120 ALA A N 1
ATOM 895 C CA . ALA A 1 120 ? 1.365 -1.387 -14.899 1.00 97.12 120 ALA A CA 1
ATOM 896 C C . ALA A 1 120 ? 1.112 -0.508 -13.660 1.00 97.12 120 ALA A C 1
ATOM 898 O O . ALA A 1 120 ? 0.077 -0.646 -13.001 1.00 97.12 120 ALA A O 1
ATOM 899 N N . ALA A 1 121 ? 2.018 0.421 -13.339 1.00 97.69 121 ALA A N 1
ATOM 900 C CA . ALA A 1 121 ? 1.803 1.387 -12.263 1.00 97.69 121 ALA A CA 1
ATOM 901 C C . ALA A 1 121 ? 0.625 2.325 -12.581 1.00 97.69 121 ALA A C 1
ATOM 903 O O . ALA A 1 121 ? -0.270 2.491 -11.751 1.00 97.69 121 ALA A O 1
ATOM 904 N N . SER A 1 122 ? 0.584 2.882 -13.795 1.00 97.38 122 SER A N 1
ATOM 905 C CA . SER A 1 122 ? -0.505 3.742 -14.277 1.00 97.38 122 SER A CA 1
ATOM 906 C C . SER A 1 122 ? -1.857 3.026 -14.251 1.00 97.38 122 SER A C 1
ATOM 908 O O . SER A 1 122 ? -2.823 3.549 -13.699 1.00 97.38 122 SER A O 1
ATOM 910 N N . GLN A 1 123 ? -1.922 1.794 -14.762 1.00 95.69 123 GLN A N 1
ATOM 911 C CA . GLN A 1 123 ? -3.140 0.982 -14.715 1.00 95.69 123 GLN A CA 1
ATOM 912 C C . GLN A 1 123 ? -3.573 0.678 -13.277 1.00 95.69 123 GLN A C 1
ATOM 914 O O . GLN A 1 123 ? -4.763 0.713 -12.979 1.00 95.69 123 GLN A O 1
ATOM 919 N N . THR A 1 124 ? -2.626 0.446 -12.361 1.00 95.69 124 THR A N 1
ATOM 920 C CA . THR A 1 124 ? -2.946 0.225 -10.942 1.00 95.69 124 THR A CA 1
ATOM 921 C C . THR A 1 124 ? -3.602 1.458 -10.317 1.00 95.69 124 THR A C 1
ATOM 923 O O . THR A 1 124 ? -4.571 1.309 -9.574 1.00 95.69 124 THR A O 1
ATOM 926 N N . PHE A 1 125 ? -3.118 2.667 -10.628 1.00 95.31 125 PHE A N 1
ATOM 927 C CA . PHE A 1 125 ? -3.774 3.906 -10.196 1.00 95.31 125 PHE A CA 1
ATOM 928 C C . PHE A 1 125 ? -5.195 4.018 -10.748 1.00 95.31 125 PHE A C 1
ATOM 930 O O . PHE A 1 125 ? -6.111 4.277 -9.971 1.00 95.31 125 PHE A O 1
ATOM 937 N N . ASN A 1 126 ? -5.379 3.778 -12.049 1.00 93.94 126 ASN A N 1
ATOM 938 C CA . ASN A 1 126 ? -6.688 3.870 -12.697 1.00 93.94 126 ASN A CA 1
ATOM 939 C C . ASN A 1 126 ? -7.682 2.873 -12.091 1.00 93.94 126 ASN A C 1
ATOM 941 O O . ASN A 1 126 ? -8.742 3.276 -11.642 1.00 93.94 126 ASN A O 1
ATOM 945 N N . VAL A 1 127 ? -7.303 1.599 -11.946 1.00 93.25 127 VAL A N 1
ATOM 946 C CA . VAL A 1 127 ? -8.175 0.570 -11.352 1.00 93.25 127 VAL A CA 1
ATOM 947 C C . VAL A 1 127 ? -8.572 0.918 -9.914 1.00 93.25 127 VAL A C 1
ATOM 949 O O . VAL A 1 127 ? -9.723 0.721 -9.527 1.00 93.25 127 VAL A O 1
ATOM 952 N N . MET A 1 128 ? -7.642 1.439 -9.104 1.00 92.00 128 MET A N 1
ATOM 953 C CA . MET A 1 128 ? -7.968 1.888 -7.745 1.00 92.00 128 MET A CA 1
ATOM 954 C C . MET A 1 128 ? -8.913 3.093 -7.750 1.00 92.00 128 MET A C 1
ATOM 956 O O . MET A 1 128 ? -9.825 3.140 -6.927 1.00 92.00 128 MET A O 1
ATOM 960 N N . HIS A 1 129 ? -8.689 4.053 -8.649 1.00 91.94 129 HIS A N 1
ATOM 961 C CA . HIS A 1 129 ? -9.530 5.239 -8.815 1.00 91.94 129 HIS A CA 1
ATOM 962 C C . HIS A 1 129 ? -10.945 4.857 -9.255 1.00 91.94 129 HIS A C 1
ATOM 964 O O . HIS A 1 129 ? -11.895 5.166 -8.540 1.00 91.94 129 HIS A O 1
ATOM 970 N N . ASP A 1 130 ? -11.076 4.111 -10.350 1.00 92.00 130 ASP A N 1
ATOM 971 C CA . ASP A 1 130 ? -12.348 3.666 -10.928 1.00 92.00 130 ASP A CA 1
ATOM 972 C C . ASP A 1 130 ? -13.187 2.913 -9.886 1.00 92.00 130 ASP A C 1
ATOM 974 O O . ASP A 1 130 ? -14.366 3.209 -9.671 1.00 92.00 130 ASP A O 1
ATOM 978 N N . TRP A 1 131 ? -12.545 1.999 -9.146 1.00 91.31 131 TRP A N 1
ATOM 979 C CA . TRP A 1 131 ? -13.193 1.238 -8.081 1.00 91.31 131 TRP A CA 1
ATOM 980 C C . TRP A 1 131 ? -13.665 2.107 -6.907 1.00 91.31 131 TRP A C 1
ATOM 982 O O . TRP A 1 131 ? -14.759 1.897 -6.384 1.00 91.31 131 TRP A O 1
ATOM 992 N N . LEU A 1 132 ? -12.851 3.070 -6.463 1.00 87.56 132 LEU A N 1
ATOM 993 C CA . LEU A 1 1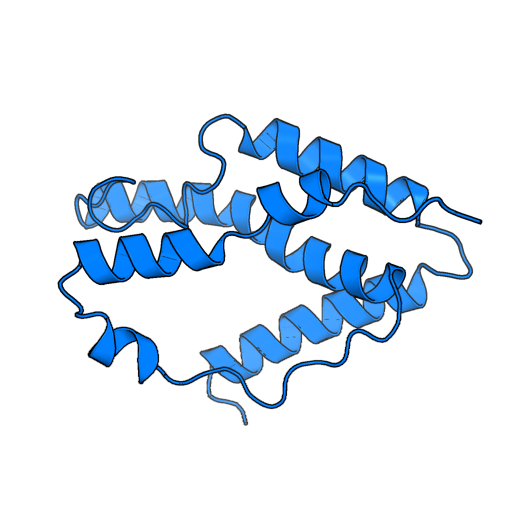32 ? -13.176 3.923 -5.314 1.00 87.56 132 LEU A CA 1
ATOM 994 C C . LEU A 1 132 ? -14.201 5.008 -5.652 1.00 87.56 132 LEU A C 1
ATOM 996 O O . LEU A 1 132 ? -15.024 5.355 -4.804 1.00 87.56 132 LEU A O 1
ATOM 1000 N N . CYS A 1 133 ? -14.142 5.554 -6.863 1.00 89.56 133 CYS A N 1
ATOM 1001 C CA . CYS A 1 133 ? -15.011 6.635 -7.315 1.00 89.56 133 CYS A CA 1
ATOM 1002 C C . CYS A 1 133 ? -16.310 6.134 -7.963 1.00 89.56 133 CYS A C 1
ATOM 1004 O O . CYS A 1 133 ? -17.209 6.940 -8.195 1.00 89.56 133 CYS A O 1
ATOM 1006 N N . GLY A 1 134 ? -16.449 4.823 -8.193 1.00 76.56 134 GLY A N 1
ATOM 1007 C CA . GLY A 1 134 ? -17.637 4.239 -8.818 1.00 76.56 134 GLY A CA 1
ATOM 1008 C C . GLY A 1 134 ? -17.774 4.608 -10.295 1.00 76.56 134 GLY A C 1
ATOM 1009 O O . GLY A 1 134 ? -18.883 4.614 -10.826 1.00 76.56 134 GLY A O 1
ATOM 1010 N N . GLU A 1 135 ? -16.659 4.943 -10.943 1.00 59.00 135 GLU A N 1
ATOM 1011 C CA . GLU A 1 135 ? -16.584 5.176 -12.382 1.00 59.00 135 GLU A CA 1
ATOM 1012 C C . GLU A 1 135 ? -16.327 3.811 -13.037 1.00 59.00 135 GLU A C 1
ATOM 1014 O O . GLU A 1 135 ? -15.191 3.409 -13.261 1.00 59.00 135 GLU A O 1
ATOM 1019 N N . SER A 1 136 ? -17.384 3.019 -13.234 1.00 53.53 136 SER A N 1
ATOM 1020 C CA . SER A 1 136 ? -17.331 1.715 -13.917 1.00 53.53 136 SER A CA 1
ATOM 1021 C C . SER A 1 136 ? -18.471 1.567 -14.912 1.00 53.53 136 SER A C 1
ATOM 1023 O O . SER A 1 136 ? -19.609 1.959 -14.566 1.00 53.53 136 SER A O 1
#

pLDDT: mean 92.27, std 10.15, range [37.0, 98.31]

Radius of gyration: 16.4 Å; Cα contacts (8 Å, |Δi|>4): 110; chains: 1; bounding box: 38×28×41 Å

InterPro domains:
  IPR016053 Haem oxygenase-like [PF01126] (33-132)
  IPR016084 Haem oxygenase-like, multi-helical [G3DSA:1.20.910.10] (1-133)
  IPR016084 Haem oxygenase-like, multi-helical [SSF48613] (10-132)

Secondary structure (DSSP, 8-state):
-PPPPPHHHHHTT--HHHHHHHHHHTT--HHHHTTSPPPSSPPP--SHHHHHHHHHHHHHHHHHHHHHHHHHHHHH---TTTT-TGGGTTGGGHHHHHHHHHHHHHHH--TTTHHHHHHHHHHHHHHHHHHHHT--

Sequence (136 aa):
MAKAPDPEFFQRRCKAPLLVKDLQALGLQSTDIERLPACHPLMPLGAPEAVLGSMYVVEGSTLGGAIIARDVERSLGLTAETGCAYFRSYGRDIGPMWKSFGAMLLAASSPETDDLIIEAASQTFNVMHDWLCGES

Nearest PDB structures (foldseek):
  7sii-assembly1_C  TM=3.387E-01  e=6.752E+00  Homo sapiens
  7e8j-assembly1_B  TM=3.008E-01  e=9.149E+00  Thermococcus celer Vu 13 = JCM 8558